Protein AF-A0A965KQV1-F1 (afdb_monomer_lite)

Secondary structure (DSSP, 8-state):
----TTS--TTTTTT-----SHHHHHHHHHHT-SS-TT-HHHHHHHHHHHHHHHHHHHHHHHTTS-S---

pLDDT: mean 86.16, std 10.72, range [51.16, 97.25]

Foldseek 3Di:
DPQQPVNADVVRCSPPPADPDPVSVVVVVVVPPPPVCPDPVNVVVVVVVVVVVVVVVVVCVVVVVDPDDD

Structure (mmCIF, N/CA/C/O backbone):
data_AF-A0A965KQV1-F1
#
_entry.id   AF-A0A965KQV1-F1
#
loop_
_atom_site.group_PDB
_atom_site.id
_atom_site.type_symbol
_atom_site.label_atom_id
_atom_site.label_alt_id
_atom_site.label_comp_id
_atom_site.label_asym_id
_atom_site.label_entity_id
_atom_site.label_seq_id
_atom_site.pdbx_PDB_ins_code
_atom_site.Cartn_x
_atom_site.Cartn_y
_atom_site.Cartn_z
_atom_site.occupancy
_atom_site.B_iso_or_equiv
_atom_site.auth_seq_id
_atom_site.auth_comp_id
_atom_site.auth_asym_id
_atom_site.auth_atom_id
_atom_site.pdbx_PDB_model_num
ATOM 1 N N . MET A 1 1 ? -14.426 -22.022 33.065 1.00 51.16 1 MET A N 1
ATOM 2 C CA . MET A 1 1 ? -14.137 -20.723 32.407 1.00 51.16 1 MET A CA 1
ATOM 3 C C . MET A 1 1 ? -13.810 -20.990 30.944 1.00 51.16 1 MET A C 1
ATOM 5 O O . MET A 1 1 ? -12.884 -21.744 30.686 1.00 51.16 1 MET A O 1
ATOM 9 N N . LYS A 1 2 ? -14.583 -20.464 29.982 1.00 54.19 2 LYS A N 1
ATOM 10 C CA . LYS A 1 2 ? -14.265 -20.646 28.553 1.00 54.19 2 LYS A CA 1
ATOM 11 C C . LYS A 1 2 ? -13.017 -19.817 28.224 1.00 54.19 2 LYS A C 1
ATOM 13 O O . LYS A 1 2 ? -13.091 -18.589 28.215 1.00 54.19 2 LYS A O 1
ATOM 18 N N . GLY A 1 3 ? -11.882 -20.492 28.047 1.00 59.56 3 GLY A N 1
ATOM 19 C CA . GLY A 1 3 ? -10.614 -19.878 27.659 1.00 59.56 3 GLY A CA 1
ATOM 20 C C . GLY A 1 3 ? -10.741 -19.187 26.305 1.00 59.56 3 GLY A C 1
ATOM 21 O O . GLY A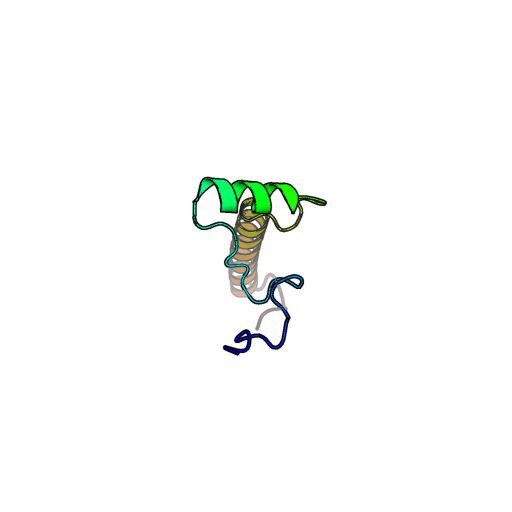 1 3 ? -11.461 -19.656 25.423 1.00 59.56 3 GLY A O 1
ATOM 22 N N . SER A 1 4 ? -10.083 -18.039 26.152 1.00 65.69 4 SER A N 1
ATOM 23 C CA . SER A 1 4 ? -9.994 -17.389 24.846 1.00 65.69 4 SER A CA 1
ATOM 24 C C . SER A 1 4 ? -9.263 -18.316 23.880 1.00 65.69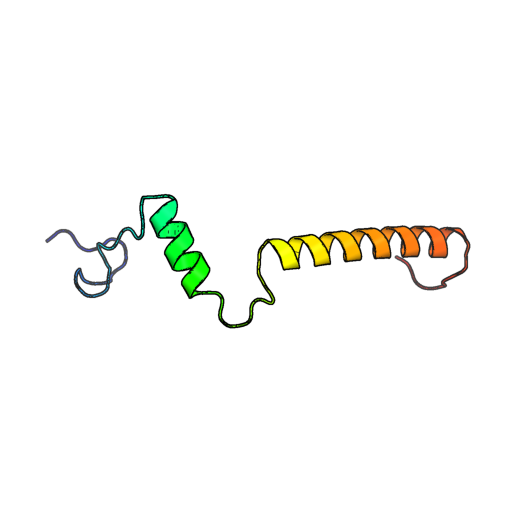 4 SER A C 1
ATOM 26 O O . SER A 1 4 ? -8.252 -18.925 24.235 1.00 65.69 4 SER A O 1
ATOM 28 N N . LYS A 1 5 ? -9.773 -18.398 22.648 1.00 71.06 5 LYS A N 1
ATOM 29 C CA . LYS A 1 5 ? -9.214 -19.242 21.583 1.00 71.06 5 LYS A CA 1
ATOM 30 C C . LYS A 1 5 ? -7.747 -18.905 21.274 1.00 71.06 5 LYS A C 1
ATOM 32 O O . LYS A 1 5 ? -7.038 -19.726 20.711 1.00 71.06 5 LYS A O 1
ATOM 37 N N . THR A 1 6 ? -7.293 -17.711 21.651 1.00 77.25 6 THR A N 1
ATOM 38 C CA . THR A 1 6 ? -5.993 -17.150 21.269 1.00 77.25 6 THR A CA 1
ATOM 39 C C . THR A 1 6 ? -4.987 -17.144 22.430 1.00 77.25 6 THR A C 1
ATOM 41 O O . THR A 1 6 ? -3.997 -16.430 22.348 1.00 77.25 6 THR A O 1
ATOM 44 N N . HIS A 1 7 ? -5.234 -17.841 23.549 1.00 82.31 7 HIS A N 1
ATOM 45 C CA . HIS A 1 7 ? -4.452 -17.757 24.809 1.00 82.31 7 HIS A CA 1
ATOM 46 C C . HIS A 1 7 ? -4.384 -16.356 25.464 1.00 82.31 7 HIS A C 1
ATOM 48 O O . HIS A 1 7 ? -3.929 -16.211 26.594 1.00 82.31 7 HIS A O 1
ATOM 54 N N . LYS A 1 8 ? -4.880 -15.309 24.797 1.00 84.69 8 LYS A N 1
ATOM 55 C CA . LYS A 1 8 ? -4.950 -13.929 25.300 1.00 84.69 8 LYS A CA 1
ATOM 56 C C . LYS A 1 8 ? -6.148 -13.760 26.230 1.00 84.69 8 LYS A C 1
ATOM 58 O O . LYS A 1 8 ? -7.218 -14.267 25.913 1.00 84.69 8 LYS A O 1
ATOM 63 N N . CYS A 1 9 ? -6.044 -13.027 27.337 1.00 87.88 9 CYS A N 1
ATOM 64 C CA . CYS A 1 9 ? -7.222 -12.774 28.181 1.00 87.88 9 CYS A CA 1
ATOM 65 C C . CYS A 1 9 ? -8.214 -11.795 27.510 1.00 87.88 9 CYS A C 1
ATOM 67 O O . CYS A 1 9 ? -7.912 -11.193 26.477 1.00 87.88 9 CYS A O 1
ATOM 69 N N . ASN A 1 10 ? -9.401 -11.611 28.100 1.00 81.06 10 ASN A N 1
ATOM 70 C CA . ASN A 1 10 ? -10.438 -10.722 27.551 1.00 81.06 10 ASN A CA 1
ATOM 71 C C . ASN A 1 10 ? -9.953 -9.270 27.394 1.00 81.06 10 ASN A C 1
ATOM 73 O O . ASN A 1 10 ? -10.298 -8.627 26.408 1.00 81.06 10 ASN A O 1
ATOM 77 N N . PHE A 1 11 ? -9.124 -8.791 28.327 1.00 84.38 11 PHE A N 1
ATOM 78 C CA . PHE A 1 11 ? -8.549 -7.443 28.306 1.00 84.38 11 PHE A CA 1
ATOM 79 C C . PHE A 1 11 ? -7.413 -7.293 27.283 1.00 84.38 11 PHE A C 1
ATOM 81 O O . PHE A 1 11 ? -7.232 -6.223 26.721 1.00 84.38 11 PHE A O 1
ATOM 88 N N . HIS A 1 12 ? -6.715 -8.383 26.951 1.00 89.12 12 HIS A N 1
ATOM 89 C CA . HIS A 1 12 ? -5.673 -8.415 25.915 1.00 89.12 12 HIS A CA 1
ATOM 90 C C . HIS A 1 12 ? -6.230 -8.818 24.538 1.00 89.12 12 HIS A C 1
ATOM 92 O O . HIS A 1 12 ? -5.540 -9.419 23.711 1.00 89.12 12 HIS A O 1
ATOM 98 N N . GLY A 1 13 ? -7.512 -8.533 24.293 1.00 85.31 13 GLY A N 1
ATOM 99 C CA . GLY A 1 13 ? -8.143 -8.733 22.992 1.00 85.31 13 GLY A CA 1
ATOM 100 C C . GLY A 1 13 ? -8.515 -10.178 22.659 1.00 85.31 13 GLY A C 1
ATOM 101 O O . GLY A 1 13 ? -8.924 -10.438 21.533 1.00 85.31 13 GLY A O 1
ATOM 102 N N . GLY A 1 14 ? -8.462 -11.115 23.612 1.00 87.00 14 GLY A N 1
ATOM 103 C CA . GLY A 1 14 ? -8.870 -12.512 23.397 1.00 87.00 14 GLY A CA 1
ATOM 104 C C . GLY A 1 14 ? -10.333 -12.693 22.963 1.00 87.00 14 GLY A C 1
ATOM 105 O O . GLY A 1 14 ? -10.691 -13.737 22.425 1.00 87.00 14 GLY A O 1
ATOM 106 N N . LYS A 1 15 ? -11.171 -11.668 23.167 1.00 85.81 15 LYS A N 1
ATOM 107 C CA . LYS A 1 15 ? -12.559 -11.586 22.678 1.00 85.81 15 LYS A CA 1
ATOM 108 C C . LYS A 1 15 ? -12.785 -10.492 21.628 1.00 85.81 15 LYS A C 1
ATOM 110 O O . LYS A 1 15 ? -13.918 -10.297 21.198 1.00 85.81 15 LYS A O 1
ATOM 115 N N . SER A 1 16 ? -11.747 -9.756 21.232 1.00 85.19 16 SER A N 1
ATOM 116 C CA . SER A 1 16 ? -11.900 -8.668 20.266 1.00 85.19 16 SER A CA 1
ATOM 117 C C . SER A 1 16 ? -12.081 -9.247 18.864 1.00 85.19 16 SER A C 1
ATOM 119 O O . SER A 1 16 ? -11.235 -9.999 18.389 1.00 85.19 16 SER A O 1
ATOM 121 N N . THR A 1 17 ? -13.189 -8.919 18.196 1.00 86.56 17 THR A N 1
ATOM 122 C CA . THR A 1 17 ? -13.499 -9.425 16.844 1.00 86.56 17 THR A CA 1
ATOM 123 C C . THR A 1 17 ? -13.078 -8.471 15.725 1.00 86.56 17 THR A C 1
ATOM 125 O O . THR A 1 17 ? -13.336 -8.754 14.558 1.00 86.56 17 THR A O 1
ATOM 128 N N . GLY A 1 18 ? -12.479 -7.325 16.064 1.00 87.69 18 GLY A N 1
ATOM 129 C CA . GLY A 1 18 ? -12.198 -6.253 15.108 1.00 87.69 18 GLY A CA 1
ATOM 130 C C . GLY A 1 18 ? -13.465 -5.580 14.544 1.00 87.69 18 GLY A C 1
ATOM 131 O O . GLY A 1 18 ? -14.585 -5.877 14.979 1.00 87.69 18 GLY A O 1
ATOM 132 N N . PRO A 1 19 ? -13.309 -4.642 13.588 1.00 93.50 19 PRO A N 1
ATOM 133 C CA . PRO A 1 19 ? -14.428 -3.929 12.977 1.00 93.50 19 PRO A CA 1
ATOM 134 C C . PRO A 1 19 ? -15.247 -4.835 12.048 1.00 93.50 19 PRO A C 1
ATOM 136 O O . PRO A 1 19 ? -14.740 -5.395 11.074 1.00 93.50 19 PRO A O 1
ATOM 139 N N . ARG A 1 20 ? -16.553 -4.930 12.313 1.00 93.62 20 ARG A N 1
ATOM 140 C CA . ARG A 1 20 ? -17.479 -5.759 11.521 1.00 93.62 20 ARG A CA 1
ATOM 141 C C . ARG A 1 20 ? -18.035 -5.028 10.295 1.00 93.62 20 ARG A C 1
ATOM 143 O O . ARG A 1 20 ? -18.341 -5.674 9.295 1.00 93.62 20 ARG A O 1
ATOM 150 N N . THR A 1 21 ? -18.107 -3.698 10.341 1.00 95.56 21 THR A N 1
ATOM 151 C CA . THR A 1 21 ? -18.651 -2.874 9.251 1.00 95.56 21 THR A CA 1
ATOM 152 C C . THR A 1 21 ? -17.577 -2.457 8.244 1.00 95.56 21 THR A C 1
ATOM 154 O O . THR A 1 21 ? -16.376 -2.480 8.541 1.00 95.56 21 THR A O 1
ATOM 157 N N . ALA A 1 22 ? -18.004 -2.086 7.034 1.00 95.00 22 ALA A N 1
ATOM 158 C CA . ALA A 1 22 ? -17.102 -1.628 5.980 1.00 95.00 22 ALA A CA 1
ATOM 159 C C . ALA A 1 22 ? -16.415 -0.307 6.361 1.00 95.00 22 ALA A C 1
ATOM 161 O O . ALA A 1 22 ? -15.205 -0.164 6.189 1.00 95.00 22 ALA A O 1
ATOM 162 N N . GLU A 1 23 ? -17.155 0.613 6.971 1.00 95.62 23 GLU A N 1
ATOM 163 C CA . GLU A 1 23 ? -16.672 1.917 7.433 1.00 95.62 23 GLU A CA 1
ATOM 164 C C . GLU A 1 23 ? -15.624 1.741 8.533 1.00 95.62 23 GLU A C 1
ATOM 166 O O . GLU A 1 23 ? -14.589 2.406 8.529 1.00 95.62 23 GLU A O 1
ATOM 171 N N . GLY A 1 24 ? -15.854 0.800 9.456 1.00 94.88 24 GLY A N 1
ATOM 172 C CA . GLY A 1 24 ? -14.900 0.471 10.511 1.00 94.88 24 GLY A CA 1
ATOM 173 C C . GLY A 1 24 ? -13.580 -0.053 9.945 1.00 94.88 24 GLY A C 1
ATOM 174 O O . GLY A 1 24 ? -12.512 0.395 10.362 1.00 94.88 24 GLY A O 1
ATOM 175 N N . ARG A 1 25 ? -13.638 -0.945 8.947 1.00 93.38 25 ARG A N 1
ATOM 176 C CA . ARG A 1 25 ? -12.440 -1.426 8.240 1.00 93.38 25 ARG A CA 1
ATOM 177 C C . ARG A 1 25 ? -11.719 -0.297 7.507 1.00 93.38 25 ARG A C 1
ATOM 179 O O . ARG A 1 25 ? -10.499 -0.200 7.606 1.00 93.38 25 ARG A O 1
ATOM 186 N N . GLN A 1 26 ? -12.454 0.586 6.830 1.00 91.88 26 GLN A N 1
ATOM 187 C CA . GLN A 1 26 ? -11.866 1.740 6.146 1.00 91.88 26 GLN A CA 1
ATOM 188 C C . GLN A 1 26 ? -11.193 2.710 7.119 1.00 91.88 26 GLN A C 1
ATOM 190 O O . GLN A 1 26 ? -10.116 3.212 6.815 1.00 91.88 26 GLN A O 1
ATOM 195 N N . ARG A 1 27 ? -11.779 2.959 8.296 1.00 93.62 27 ARG A N 1
ATOM 196 C CA . ARG A 1 27 ? -11.180 3.834 9.314 1.00 93.62 27 ARG A CA 1
ATOM 197 C C . ARG A 1 27 ? -9.827 3.303 9.784 1.00 93.62 27 ARG A C 1
ATOM 199 O O . ARG A 1 27 ? -8.864 4.062 9.803 1.00 93.62 27 ARG A O 1
ATOM 206 N N . ILE A 1 28 ? -9.742 2.006 10.094 1.00 90.69 28 ILE A N 1
ATOM 207 C CA . ILE A 1 28 ? -8.467 1.367 10.461 1.00 90.69 28 ILE A CA 1
ATOM 208 C C . ILE A 1 28 ? -7.486 1.412 9.287 1.00 90.69 28 ILE A C 1
ATOM 210 O O . ILE A 1 28 ? -6.332 1.790 9.466 1.00 90.69 28 ILE A O 1
ATOM 214 N N . SER A 1 29 ? -7.947 1.100 8.071 1.00 88.94 29 SER A N 1
ATOM 215 C CA . SER A 1 29 ? -7.104 1.168 6.874 1.00 88.94 29 SER A CA 1
ATOM 216 C C . SER A 1 29 ? -6.516 2.562 6.655 1.00 88.94 29 SER A C 1
ATOM 218 O O . SER A 1 29 ? -5.356 2.656 6.276 1.00 88.94 29 SER A O 1
ATOM 220 N N . LYS A 1 30 ? -7.295 3.626 6.888 1.00 87.94 30 LYS A N 1
ATOM 221 C CA . LYS A 1 30 ? -6.839 5.019 6.792 1.00 87.94 30 LYS A CA 1
ATOM 222 C C . LYS A 1 30 ? -5.841 5.366 7.895 1.00 87.94 30 LYS A C 1
ATOM 224 O O . LYS A 1 30 ? -4.850 6.024 7.612 1.00 87.94 30 LYS A O 1
ATOM 229 N N . ALA A 1 31 ? -6.064 4.890 9.121 1.00 87.94 31 ALA A N 1
ATOM 230 C CA . ALA A 1 31 ? -5.146 5.113 10.239 1.00 87.94 31 ALA A CA 1
ATOM 231 C C . ALA A 1 31 ? -3.755 4.493 10.006 1.00 87.94 31 ALA A C 1
ATOM 233 O O . ALA A 1 31 ? -2.761 5.012 10.497 1.00 87.94 31 ALA A O 1
ATOM 234 N N . HIS A 1 32 ? -3.669 3.405 9.235 1.00 83.69 32 HIS A N 1
ATOM 235 C CA . HIS A 1 32 ? -2.400 2.749 8.893 1.00 83.69 32 HIS A CA 1
ATOM 236 C C . HIS A 1 32 ? -1.657 3.396 7.707 1.00 83.69 32 HIS A C 1
ATOM 238 O O . HIS A 1 32 ? -0.614 2.896 7.282 1.00 83.69 32 HIS A O 1
ATOM 244 N N . LEU A 1 33 ? -2.152 4.509 7.160 1.00 84.12 33 LEU A N 1
ATOM 245 C CA . LEU A 1 33 ? -1.462 5.264 6.115 1.00 84.12 33 LEU A CA 1
ATOM 246 C C . LEU A 1 33 ? -0.430 6.216 6.739 1.00 84.12 33 LEU A C 1
ATOM 248 O O . LEU A 1 33 ? -0.667 7.413 6.823 1.00 84.12 33 LEU A O 1
ATOM 252 N N . ILE A 1 34 ? 0.715 5.685 7.179 1.00 75.06 34 ILE A N 1
ATOM 253 C CA . ILE A 1 34 ? 1.812 6.510 7.728 1.00 75.06 34 ILE A CA 1
ATOM 254 C C . ILE A 1 34 ? 2.717 7.034 6.601 1.00 75.06 34 ILE A C 1
ATOM 256 O O . ILE A 1 34 ? 3.013 8.221 6.542 1.00 75.06 34 ILE A O 1
ATOM 260 N N . HIS A 1 35 ? 3.129 6.157 5.676 1.00 78.44 35 HIS A N 1
ATOM 261 C CA . HIS A 1 35 ? 4.074 6.504 4.600 1.00 78.44 35 HIS A CA 1
ATOM 262 C C . HIS A 1 35 ? 3.492 6.385 3.183 1.00 78.44 35 HIS A C 1
ATOM 264 O O . HIS A 1 35 ? 4.169 6.714 2.220 1.00 78.44 35 HIS A O 1
ATOM 270 N N . GLY A 1 36 ? 2.258 5.890 3.020 1.00 78.12 36 GLY A N 1
ATOM 271 C CA . GLY A 1 36 ? 1.540 5.864 1.730 1.00 78.12 36 GLY A CA 1
ATOM 272 C C . GLY A 1 36 ? 2.110 4.961 0.615 1.00 78.12 36 GLY A C 1
ATOM 273 O O . GLY A 1 36 ? 1.405 4.692 -0.360 1.00 78.12 36 GLY A O 1
ATOM 274 N N . ASN A 1 37 ? 3.332 4.441 0.761 1.00 80.19 37 ASN A N 1
ATOM 275 C CA . ASN A 1 37 ? 4.046 3.698 -0.287 1.00 80.19 37 ASN A CA 1
ATOM 276 C C . ASN A 1 37 ? 3.387 2.372 -0.690 1.00 80.19 37 ASN A C 1
ATOM 278 O O . ASN A 1 37 ? 3.458 1.983 -1.852 1.00 80.19 37 ASN A O 1
ATOM 282 N N . GLU A 1 38 ? 2.710 1.699 0.244 1.00 85.94 38 GLU A N 1
ATOM 283 C CA . GLU A 1 38 ? 2.098 0.376 0.027 1.00 85.94 38 GLU A CA 1
ATOM 284 C C . GLU A 1 38 ? 0.561 0.419 -0.030 1.00 85.94 38 GLU A C 1
ATOM 286 O O . GLU A 1 38 ? -0.138 -0.572 0.226 1.00 85.94 38 GLU A O 1
ATOM 291 N N . THR A 1 39 ? 0.001 1.573 -0.408 1.00 89.25 39 THR A N 1
ATOM 292 C CA . THR A 1 39 ? -1.433 1.676 -0.714 1.00 89.25 39 THR A CA 1
ATOM 293 C C . THR A 1 39 ? -1.817 0.735 -1.857 1.00 89.25 39 THR A C 1
ATOM 295 O O . THR A 1 39 ? -1.004 0.389 -2.714 1.00 89.25 39 THR A O 1
ATOM 298 N N . VAL A 1 40 ? -3.087 0.315 -1.888 1.00 87.31 40 VAL A N 1
ATOM 299 C CA . VAL A 1 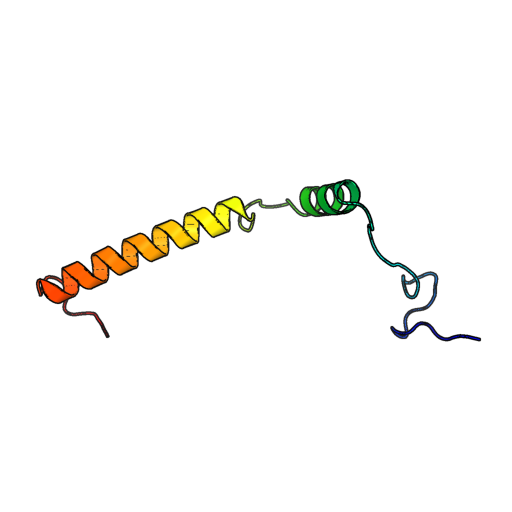40 ? -3.616 -0.539 -2.968 1.00 87.31 40 VAL A CA 1
ATOM 300 C C . VAL A 1 40 ? -3.395 0.113 -4.338 1.00 87.31 40 VAL A C 1
ATOM 302 O O . VAL A 1 40 ? -2.983 -0.556 -5.280 1.00 87.31 40 VAL A O 1
ATOM 305 N N . GLN A 1 41 ? -3.590 1.431 -4.422 1.00 89.56 41 GLN A N 1
ATOM 306 C CA . GLN A 1 41 ? -3.371 2.215 -5.638 1.00 89.56 41 GLN A CA 1
ATOM 307 C C . GLN A 1 41 ? -1.901 2.194 -6.075 1.00 89.56 41 GLN A C 1
ATOM 309 O O . GLN A 1 41 ? -1.618 1.849 -7.221 1.00 89.56 41 GLN A O 1
ATOM 314 N N . LYS A 1 42 ? -0.957 2.469 -5.162 1.00 91.94 42 LYS A N 1
ATOM 315 C CA . LYS A 1 42 ? 0.481 2.449 -5.479 1.00 91.94 42 LYS A CA 1
ATOM 316 C C . LYS A 1 42 ? 0.975 1.065 -5.886 1.00 91.94 42 LYS A C 1
ATOM 318 O O . LYS A 1 42 ? 1.756 0.949 -6.828 1.00 91.94 42 LYS A O 1
ATOM 323 N N . ARG A 1 43 ? 0.473 0.007 -5.245 1.00 92.44 43 ARG A N 1
ATOM 324 C CA . ARG A 1 43 ? 0.768 -1.375 -5.650 1.00 92.44 43 ARG A CA 1
ATOM 325 C C . ARG A 1 43 ? 0.246 -1.678 -7.055 1.00 92.44 43 ARG A C 1
ATOM 327 O O . ARG A 1 43 ? 0.988 -2.239 -7.854 1.00 92.44 43 ARG A O 1
ATOM 334 N N . ALA A 1 44 ? -0.973 -1.252 -7.384 1.00 95.19 44 ALA A N 1
ATOM 335 C CA . ALA A 1 44 ? -1.544 -1.435 -8.719 1.00 95.19 44 ALA A CA 1
ATOM 336 C C . ALA A 1 44 ? -0.808 -0.625 -9.806 1.00 95.19 44 ALA A C 1
ATOM 338 O O . ALA A 1 44 ? -0.655 -1.094 -10.931 1.00 95.19 44 ALA A O 1
ATOM 339 N N . GLU A 1 45 ? -0.340 0.588 -9.499 1.00 95.25 45 GLU A N 1
ATOM 340 C CA . GLU A 1 45 ? 0.528 1.376 -10.390 1.00 95.25 45 GLU A CA 1
ATOM 341 C C . GLU A 1 45 ? 1.854 0.654 -10.650 1.00 95.25 45 GLU A C 1
ATOM 343 O O . GLU A 1 45 ? 2.224 0.442 -11.802 1.00 95.25 45 GLU A O 1
ATOM 348 N N . ARG A 1 46 ? 2.529 0.198 -9.590 1.00 95.50 46 ARG A N 1
ATOM 349 C CA . ARG A 1 46 ? 3.801 -0.528 -9.691 1.00 95.50 46 ARG A CA 1
ATOM 350 C C . ARG A 1 46 ? 3.668 -1.815 -10.501 1.00 95.50 46 ARG A C 1
ATOM 352 O O . ARG A 1 46 ? 4.515 -2.091 -11.341 1.00 95.50 46 ARG A O 1
ATOM 359 N N . GLN A 1 47 ? 2.595 -2.575 -10.282 1.00 96.31 47 GLN A N 1
ATOM 360 C CA . GLN A 1 47 ? 2.307 -3.788 -11.049 1.00 96.31 47 GLN A CA 1
ATOM 361 C C . GLN A 1 47 ? 2.099 -3.490 -12.536 1.00 96.31 47 GLN A C 1
ATOM 363 O O . GLN A 1 47 ? 2.663 -4.189 -13.370 1.00 96.31 47 GLN A O 1
ATOM 368 N N . ARG A 1 48 ? 1.351 -2.433 -12.880 1.00 97.25 48 ARG A N 1
ATOM 369 C CA . ARG A 1 48 ? 1.169 -2.018 -14.281 1.00 97.25 48 ARG A CA 1
ATOM 370 C C . ARG A 1 48 ? 2.491 -1.644 -14.944 1.00 97.25 48 ARG A C 1
ATOM 372 O O . ARG A 1 48 ? 2.752 -2.101 -16.050 1.00 97.25 48 ARG A O 1
ATOM 379 N N . MET A 1 49 ? 3.332 -0.873 -14.256 1.00 96.94 49 MET A N 1
ATOM 380 C CA . MET A 1 49 ? 4.649 -0.511 -14.782 1.00 96.94 49 MET A CA 1
ATOM 381 C C . MET A 1 49 ? 5.541 -1.739 -14.961 1.00 96.94 49 MET A C 1
ATOM 383 O O . MET A 1 49 ? 6.166 -1.875 -16.003 1.00 96.94 49 MET A O 1
ATOM 387 N N . ALA A 1 50 ? 5.561 -2.660 -13.995 1.00 96.88 50 ALA A N 1
ATOM 388 C CA . ALA A 1 50 ? 6.332 -3.898 -14.100 1.00 96.88 50 ALA A CA 1
ATOM 389 C C . ALA A 1 50 ? 5.877 -4.777 -15.278 1.00 96.88 50 ALA A C 1
ATOM 391 O O . ALA A 1 50 ? 6.714 -5.330 -15.985 1.00 96.88 50 ALA A O 1
ATOM 392 N N . LEU A 1 51 ? 4.564 -4.874 -15.522 1.00 96.88 51 LEU A N 1
ATOM 393 C CA . LEU A 1 51 ? 4.025 -5.586 -16.685 1.00 96.88 51 LEU A CA 1
ATOM 394 C C . LEU A 1 51 ? 4.460 -4.933 -17.997 1.00 96.88 51 LEU A C 1
ATOM 396 O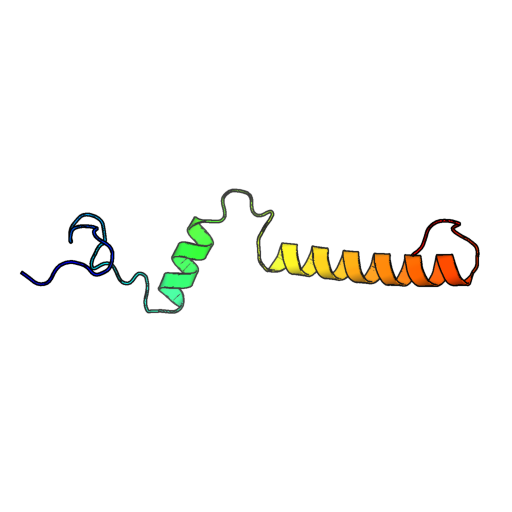 O . LEU A 1 51 ? 4.871 -5.637 -18.913 1.00 96.88 51 LEU A O 1
ATOM 400 N N . TRP A 1 52 ? 4.401 -3.604 -18.074 1.00 96.88 52 TRP A N 1
ATOM 401 C CA . TRP A 1 52 ? 4.857 -2.869 -19.249 1.00 96.88 52 TRP A CA 1
ATOM 402 C C . TRP A 1 52 ? 6.357 -3.068 -19.499 1.00 96.88 52 TRP A C 1
ATOM 404 O O . TRP A 1 52 ? 6.746 -3.396 -20.615 1.00 96.88 52 TRP A O 1
ATOM 414 N N . PHE A 1 53 ? 7.191 -2.957 -18.460 1.00 95.19 53 PHE A N 1
ATOM 415 C CA . PHE A 1 53 ? 8.630 -3.209 -18.577 1.00 95.19 53 PHE A CA 1
ATOM 416 C C . PHE A 1 53 ? 8.922 -4.623 -19.064 1.00 95.19 53 PHE A C 1
ATOM 418 O O . PHE A 1 53 ? 9.735 -4.783 -19.965 1.00 95.19 53 PHE A O 1
ATOM 425 N N . LYS A 1 54 ? 8.211 -5.625 -18.539 1.00 93.62 54 LYS A N 1
ATOM 426 C CA . LYS A 1 54 ? 8.349 -7.007 -18.996 1.00 93.62 54 LYS A C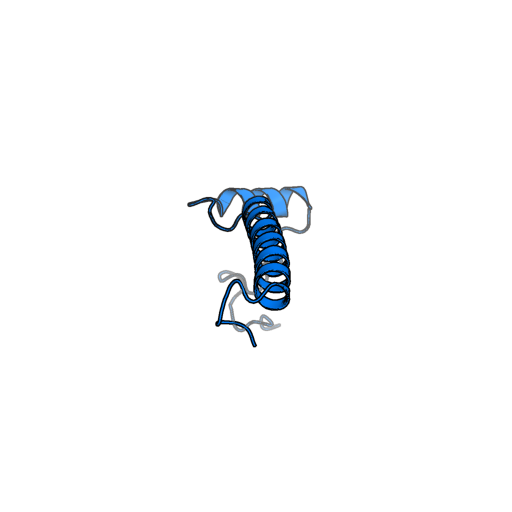A 1
ATOM 427 C C . LYS A 1 54 ? 8.006 -7.163 -20.481 1.00 93.62 54 LYS A C 1
ATOM 429 O O . LYS A 1 54 ? 8.732 -7.821 -21.206 1.00 93.62 54 LYS A O 1
ATOM 434 N N . GLN A 1 55 ? 6.928 -6.531 -20.947 1.00 94.12 55 GLN A N 1
ATOM 435 C CA . GLN A 1 55 ? 6.561 -6.564 -22.367 1.00 94.12 55 GLN A CA 1
ATOM 436 C C . GLN A 1 55 ? 7.628 -5.916 -23.253 1.00 94.12 55 GLN A C 1
ATOM 438 O O . GLN A 1 55 ? 7.914 -6.414 -24.337 1.00 94.12 55 GLN A O 1
ATOM 443 N N . VAL A 1 56 ? 8.210 -4.803 -22.801 1.00 94.12 56 VAL A N 1
ATOM 444 C CA . VAL A 1 56 ? 9.303 -4.138 -23.517 1.00 94.12 56 VAL A CA 1
ATOM 445 C C . VAL A 1 56 ? 10.543 -5.029 -23.544 1.00 94.12 56 VAL A C 1
ATOM 447 O O . VAL A 1 56 ? 11.132 -5.194 -24.605 1.00 94.12 56 VAL A O 1
ATOM 450 N N . GLU A 1 57 ? 10.901 -5.642 -22.417 1.00 91.69 57 GLU A N 1
ATOM 451 C CA . GLU A 1 57 ? 12.019 -6.584 -22.309 1.00 91.69 57 GLU A CA 1
ATOM 452 C C . GLU A 1 57 ? 11.846 -7.784 -23.253 1.00 91.69 57 GLU A C 1
ATOM 454 O O . GLU A 1 57 ? 12.767 -8.105 -24.001 1.00 91.69 57 GLU A O 1
ATOM 459 N N . ASP A 1 58 ? 10.645 -8.369 -23.312 1.00 90.75 58 ASP A N 1
ATOM 460 C CA . ASP A 1 58 ? 10.323 -9.466 -24.231 1.00 90.75 58 ASP A CA 1
ATOM 461 C C . ASP A 1 58 ? 10.546 -9.052 -25.701 1.00 90.75 58 ASP A C 1
ATOM 463 O O . ASP A 1 58 ? 11.138 -9.799 -26.482 1.00 90.75 58 ASP A O 1
ATOM 467 N N . VAL A 1 59 ? 10.120 -7.842 -26.091 1.00 93.12 59 VAL A N 1
ATOM 468 C CA . VAL A 1 59 ? 10.331 -7.318 -27.454 1.00 93.12 59 VAL A CA 1
ATOM 469 C C . VAL A 1 59 ? 11.810 -7.053 -27.731 1.00 93.12 59 VAL A C 1
ATOM 471 O O . VAL A 1 59 ? 12.303 -7.413 -28.797 1.00 93.12 59 VAL A O 1
ATOM 474 N N . MET A 1 60 ? 12.530 -6.441 -26.790 1.00 92.00 60 MET A N 1
ATOM 475 C CA . MET A 1 60 ? 13.961 -6.160 -26.939 1.00 92.00 60 MET A CA 1
ATOM 476 C C . MET A 1 60 ? 14.775 -7.446 -27.095 1.00 92.00 60 MET A C 1
ATOM 478 O O . MET A 1 60 ? 15.712 -7.474 -27.891 1.00 92.00 60 MET A O 1
ATOM 482 N N . HIS A 1 61 ? 14.382 -8.512 -26.397 1.00 88.75 61 HIS A N 1
ATOM 483 C CA . HIS A 1 61 ? 14.990 -9.826 -26.544 1.00 88.75 61 HIS A CA 1
ATOM 484 C C . HIS A 1 61 ? 14.733 -10.425 -27.933 1.00 88.75 61 HIS A C 1
ATOM 486 O O . HIS A 1 61 ? 15.671 -10.872 -28.583 1.00 88.75 61 HIS A O 1
ATOM 492 N N . VAL A 1 62 ? 13.490 -10.380 -28.430 1.00 91.12 62 VAL A N 1
ATOM 493 C CA . VAL A 1 62 ? 13.142 -10.878 -29.779 1.00 91.12 62 VAL A CA 1
ATOM 494 C C . VAL A 1 62 ? 13.879 -10.125 -30.890 1.00 91.12 62 VAL A C 1
ATOM 496 O O . VAL A 1 62 ? 14.163 -10.700 -31.937 1.00 91.12 62 VAL A O 1
ATOM 499 N N . LEU A 1 63 ? 14.178 -8.843 -30.679 1.00 92.38 63 LEU A N 1
ATOM 500 C CA . LEU A 1 63 ? 14.888 -7.997 -31.638 1.00 92.38 63 LEU A CA 1
ATOM 501 C C . LEU A 1 63 ? 16.419 -8.052 -31.491 1.00 92.38 63 LEU A C 1
ATOM 503 O O . LEU A 1 63 ? 17.102 -7.229 -32.098 1.00 92.38 63 LEU A O 1
ATOM 507 N N . ASP A 1 64 ? 16.955 -8.957 -30.663 1.00 89.19 64 ASP A N 1
ATOM 508 C CA . ASP A 1 64 ? 18.385 -9.067 -30.335 1.00 89.19 64 ASP A CA 1
ATOM 509 C C . ASP A 1 64 ? 19.006 -7.747 -29.822 1.00 89.19 64 ASP A C 1
ATOM 511 O O . ASP A 1 64 ? 20.218 -7.529 -29.872 1.00 89.19 64 ASP A O 1
ATOM 515 N N . MET A 1 65 ? 18.176 -6.842 -29.293 1.00 87.94 65 MET A N 1
ATOM 516 C CA . MET A 1 65 ? 18.603 -5.543 -28.760 1.00 87.94 65 MET A CA 1
ATOM 517 C C . MET A 1 65 ? 19.174 -5.658 -27.346 1.00 87.94 65 MET A C 1
ATOM 519 O O . MET A 1 65 ? 19.835 -4.738 -26.861 1.00 87.94 65 MET A O 1
ATOM 523 N N . THR A 1 66 ? 18.916 -6.778 -26.673 1.00 83.88 66 THR A N 1
ATOM 524 C CA . THR A 1 66 ? 19.422 -7.087 -25.336 1.00 83.88 66 THR A CA 1
ATOM 525 C C . THR A 1 66 ? 19.905 -8.528 -25.277 1.00 83.88 66 THR A C 1
ATOM 527 O O . THR A 1 66 ? 19.172 -9.458 -25.595 1.00 83.88 66 THR A O 1
ATOM 530 N N . THR A 1 67 ? 21.131 -8.729 -24.794 1.00 72.81 67 THR A N 1
ATOM 531 C CA . THR A 1 67 ? 21.714 -10.067 -24.578 1.00 72.81 67 THR A CA 1
ATOM 532 C C . THR A 1 67 ? 21.177 -10.747 -23.310 1.00 72.81 67 THR A C 1
ATOM 534 O O . THR A 1 67 ? 21.393 -11.937 -23.100 1.00 72.81 67 THR A O 1
ATOM 537 N N . GLY A 1 68 ? 20.496 -9.996 -22.439 1.00 68.44 68 GLY A N 1
ATOM 538 C CA . GLY A 1 68 ? 19.877 -10.514 -21.221 1.00 68.44 68 GLY A CA 1
ATOM 539 C C . GLY A 1 68 ? 18.421 -10.902 -21.459 1.00 68.44 68 GLY A C 1
ATOM 540 O O . GLY A 1 68 ? 17.645 -10.062 -21.903 1.00 68.44 68 GLY A O 1
ATOM 541 N N . GLY A 1 69 ? 18.074 -12.159 -21.155 1.00 64.06 69 GLY A N 1
ATOM 542 C CA . GLY A 1 69 ? 16.687 -12.625 -21.077 1.00 64.06 69 GLY A CA 1
ATOM 543 C C . GLY A 1 69 ? 16.484 -14.140 -21.217 1.00 64.06 69 GLY A C 1
ATOM 544 O O . GLY A 1 69 ? 16.129 -14.611 -22.292 1.00 64.06 69 GLY A O 1
ATOM 545 N N . ARG A 1 70 ? 16.647 -14.897 -20.121 1.00 56.31 70 AR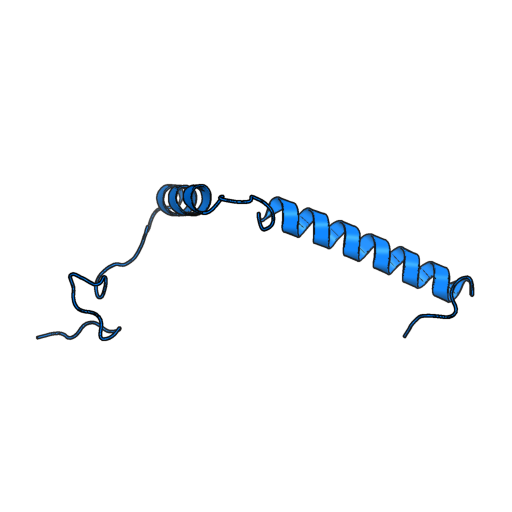G A N 1
ATOM 546 C CA . ARG A 1 70 ? 15.729 -15.981 -19.715 1.00 56.31 70 ARG A CA 1
ATOM 547 C C . ARG A 1 70 ? 15.784 -16.188 -18.207 1.00 56.31 70 ARG A C 1
ATOM 549 O O . ARG A 1 70 ? 16.911 -16.170 -17.666 1.00 56.31 70 ARG A O 1
#

Radius of gyration: 22.96 Å; chains: 1; bounding box: 40×27×64 Å

Sequence (70 aa):
MKGSKTHKCNFHGGKSTGPRTAEGRQRISKAHLIHGNETVQKRAERQRMALWFKQVEDVMHVLDMTTGGR